Protein AF-A0A4R8GLA8-F1 (afdb_monomer)

Structure (mmCIF, N/CA/C/O backbone):
data_AF-A0A4R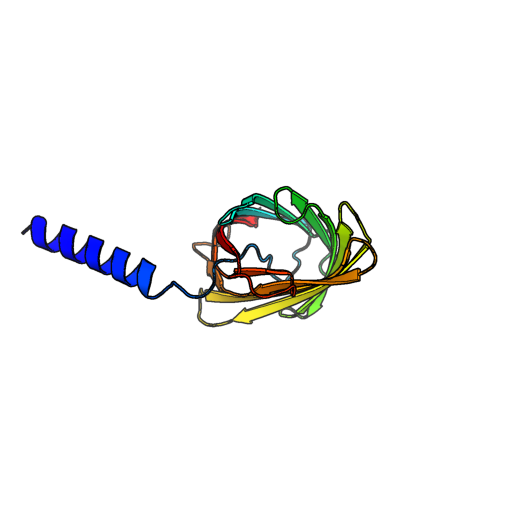8GLA8-F1
#
_entry.id   AF-A0A4R8GLA8-F1
#
loop_
_atom_site.group_PDB
_atom_site.id
_atom_site.type_symbol
_atom_site.label_atom_id
_atom_site.label_alt_id
_atom_site.label_comp_id
_atom_site.label_asym_id
_atom_site.label_entity_id
_atom_site.label_seq_id
_atom_site.pdbx_PDB_ins_code
_atom_site.Cartn_x
_atom_site.Cartn_y
_atom_site.Cartn_z
_atom_site.occupancy
_atom_site.B_iso_or_equiv
_atom_site.auth_seq_id
_atom_site.auth_comp_id
_atom_site.auth_asym_id
_atom_site.auth_atom_id
_atom_site.pdbx_PDB_model_num
ATOM 1 N N . MET A 1 1 ? -26.666 34.570 -14.505 1.00 49.88 1 MET A N 1
ATOM 2 C CA . MET A 1 1 ? -26.043 34.015 -13.275 1.00 49.88 1 MET A CA 1
ATOM 3 C C . MET A 1 1 ? -25.572 32.553 -13.361 1.00 49.88 1 MET A C 1
ATOM 5 O O . MET A 1 1 ? -24.721 32.182 -12.567 1.00 49.88 1 MET A O 1
ATOM 9 N N . ILE A 1 2 ? -26.051 31.717 -14.298 1.00 52.34 2 ILE A N 1
ATOM 10 C CA . ILE A 1 2 ? -25.679 30.281 -14.369 1.00 52.34 2 ILE A CA 1
ATOM 11 C C . ILE A 1 2 ? -24.284 30.041 -14.997 1.00 52.34 2 ILE A C 1
ATOM 13 O O . ILE A 1 2 ? -23.578 29.120 -14.595 1.00 52.34 2 ILE A O 1
ATOM 17 N N . LYS A 1 3 ? -23.842 30.896 -15.936 1.00 54.78 3 LYS A N 1
ATOM 18 C CA . LYS A 1 3 ? -22.533 30.759 -16.612 1.00 54.78 3 LYS A CA 1
ATOM 19 C C . LYS A 1 3 ? -21.332 30.959 -15.678 1.00 54.78 3 LYS A C 1
ATOM 21 O O . LYS A 1 3 ? -20.379 30.197 -15.771 1.00 54.78 3 LYS A O 1
ATOM 26 N N . ILE A 1 4 ? -21.406 31.917 -14.750 1.00 55.78 4 ILE A N 1
ATOM 27 C CA . ILE A 1 4 ? -20.317 32.193 -13.796 1.00 55.78 4 ILE A CA 1
ATOM 28 C C . ILE A 1 4 ? -20.131 31.005 -12.848 1.00 55.78 4 ILE A C 1
ATOM 30 O O . ILE A 1 4 ? -19.010 30.553 -12.684 1.00 55.78 4 ILE A O 1
ATOM 34 N N . LYS A 1 5 ? -21.217 30.404 -12.335 1.00 54.72 5 LYS A N 1
ATOM 35 C CA . LYS A 1 5 ? -21.129 29.205 -11.482 1.00 54.72 5 LYS A CA 1
ATOM 36 C C . LYS A 1 5 ? -20.461 28.021 -12.189 1.00 54.72 5 LYS A C 1
ATOM 38 O O . LYS A 1 5 ? -19.632 27.359 -11.581 1.00 54.72 5 LYS A O 1
ATOM 43 N N . LYS A 1 6 ? -20.772 27.771 -13.468 1.00 57.81 6 LYS A N 1
ATOM 44 C CA . LYS A 1 6 ? -20.125 26.694 -14.243 1.00 57.81 6 LYS A CA 1
ATOM 45 C C . LYS A 1 6 ? -18.636 26.956 -14.478 1.00 57.81 6 LYS A C 1
ATOM 47 O O . LYS A 1 6 ? -17.852 26.028 -14.355 1.00 57.81 6 LYS A O 1
ATOM 52 N N . ILE A 1 7 ? -18.249 28.199 -14.766 1.00 71.56 7 ILE A N 1
ATOM 5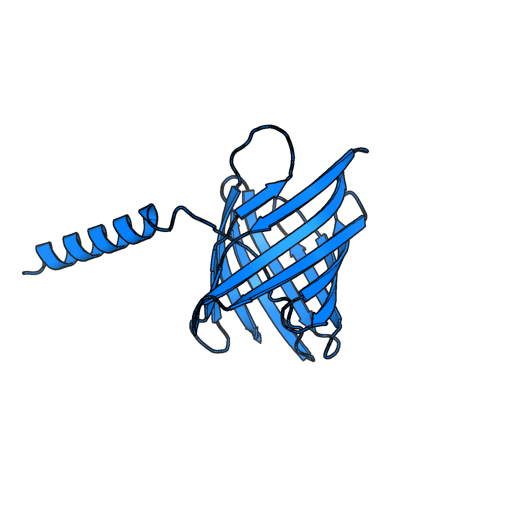3 C CA . ILE A 1 7 ? -16.839 28.576 -14.955 1.00 71.56 7 ILE A CA 1
ATOM 54 C C . ILE A 1 7 ? -16.079 28.524 -13.626 1.00 71.56 7 ILE A C 1
ATOM 56 O O . ILE A 1 7 ? -14.955 28.048 -13.599 1.00 71.56 7 ILE A O 1
ATOM 60 N N . SER A 1 8 ? -16.697 28.934 -12.516 1.00 63.50 8 SER A N 1
ATOM 61 C CA . SER A 1 8 ? -16.106 28.813 -11.182 1.00 63.50 8 SER A CA 1
ATOM 62 C C . SER A 1 8 ? -15.941 27.358 -10.757 1.00 63.50 8 SER A C 1
ATOM 64 O O . SER A 1 8 ? -14.921 27.038 -10.172 1.00 63.50 8 SER A O 1
ATOM 66 N N . ILE A 1 9 ? -16.894 26.476 -11.078 1.00 68.50 9 ILE A N 1
ATOM 67 C CA . ILE A 1 9 ? -16.785 25.034 -10.810 1.00 68.50 9 ILE A CA 1
ATOM 68 C C . ILE A 1 9 ? -15.717 24.399 -11.700 1.00 68.50 9 ILE A C 1
ATOM 70 O O . ILE A 1 9 ? -14.887 23.666 -11.192 1.00 68.50 9 ILE A O 1
ATOM 74 N N . LEU A 1 10 ? -15.687 24.707 -12.998 1.00 67.94 10 LEU A N 1
ATOM 75 C CA . LEU A 1 10 ? -14.642 24.216 -13.903 1.00 67.94 10 LEU A CA 1
ATOM 76 C C . LEU A 1 10 ? -13.261 24.750 -13.517 1.00 67.94 10 LEU A C 1
ATOM 78 O O . LEU A 1 10 ? -12.289 24.016 -13.600 1.00 67.94 10 LEU A O 1
ATOM 82 N N . GLY A 1 11 ? -13.184 25.994 -13.044 1.00 68.94 11 GLY A N 1
ATOM 83 C CA . GLY A 1 11 ? -11.976 26.592 -12.492 1.00 68.94 11 GLY A CA 1
ATOM 84 C C . GLY A 1 11 ? -11.564 25.941 -11.177 1.00 68.94 11 GLY A C 1
ATOM 85 O O . GLY A 1 11 ? -10.395 25.646 -11.010 1.00 68.94 11 GLY A O 1
ATOM 86 N N . LEU A 1 12 ? -12.504 25.639 -10.278 1.00 57.91 12 LEU A N 1
ATOM 87 C CA . LEU A 1 12 ? -12.234 24.898 -9.044 1.00 57.91 12 LEU A CA 1
ATOM 88 C C . LEU A 1 12 ? -11.813 23.462 -9.321 1.00 57.91 12 LEU A C 1
ATOM 90 O O . LEU A 1 12 ? -10.913 23.004 -8.645 1.00 57.91 12 LEU A O 1
ATOM 94 N N . ILE A 1 13 ? -12.415 22.786 -10.304 1.00 59.47 13 ILE A N 1
ATOM 95 C CA . ILE A 1 13 ? -12.036 21.439 -10.745 1.00 59.47 13 ILE A CA 1
ATOM 96 C C . ILE A 1 13 ? -10.656 21.482 -11.392 1.00 59.47 13 ILE A C 1
ATOM 98 O O . ILE A 1 13 ? -9.813 20.676 -11.036 1.00 59.47 13 ILE A O 1
ATOM 102 N N . ALA A 1 14 ? -10.385 22.434 -12.286 1.00 60.25 14 ALA A N 1
ATOM 103 C CA . ALA A 1 14 ? -9.079 22.592 -12.919 1.00 60.25 14 ALA A CA 1
ATOM 104 C C . ALA A 1 14 ? -7.998 22.968 -11.900 1.00 60.25 14 ALA A C 1
ATOM 106 O O . ALA A 1 14 ? -6.921 22.391 -11.933 1.00 60.25 14 ALA A O 1
ATOM 107 N N . ILE A 1 15 ? -8.299 23.856 -10.947 1.00 56.91 15 ILE A N 1
ATOM 108 C CA . ILE A 1 15 ? -7.430 24.139 -9.803 1.00 56.91 15 ILE A CA 1
ATOM 109 C C . ILE A 1 15 ? -7.267 22.861 -8.986 1.00 56.91 15 ILE A C 1
ATOM 111 O O . ILE A 1 15 ? -6.137 22.489 -8.760 1.00 56.91 15 ILE A O 1
ATOM 115 N N . PHE A 1 16 ? -8.324 22.106 -8.671 1.00 48.50 16 PHE A N 1
ATOM 116 C CA . PHE A 1 16 ? -8.213 20.810 -7.989 1.00 48.50 16 PHE A CA 1
ATOM 117 C C . PHE A 1 16 ? -7.312 19.831 -8.750 1.00 48.50 16 PHE A C 1
ATOM 119 O O . PHE A 1 16 ? -6.482 19.179 -8.143 1.00 48.50 16 PHE A O 1
ATOM 126 N N . THR A 1 17 ? -7.428 19.753 -10.075 1.00 46.34 17 THR A N 1
ATOM 127 C CA . THR A 1 17 ? -6.681 18.789 -10.899 1.00 46.34 17 THR A CA 1
ATOM 128 C C . THR A 1 17 ? -5.220 19.222 -11.072 1.00 46.34 17 THR A C 1
ATOM 130 O O . THR A 1 17 ? -4.337 18.379 -11.153 1.00 46.34 17 THR A O 1
ATOM 133 N N . VAL A 1 18 ? -4.950 20.534 -11.083 1.00 46.41 18 VAL A N 1
ATOM 134 C CA . VAL A 1 18 ? -3.607 21.119 -11.251 1.00 46.41 18 VAL A CA 1
ATOM 135 C C . VAL A 1 18 ? -2.897 21.349 -9.907 1.00 46.41 18 VAL A C 1
ATOM 137 O O . VAL A 1 18 ? -1.675 21.325 -9.861 1.00 46.41 18 VAL A O 1
ATOM 140 N N . THR A 1 19 ? -3.617 21.529 -8.795 1.00 39.00 19 THR A N 1
ATOM 141 C CA . THR A 1 19 ? -3.037 21.652 -7.443 1.00 39.00 19 THR A CA 1
ATOM 142 C C . THR A 1 19 ? -2.944 20.318 -6.703 1.00 39.00 19 THR A C 1
ATOM 144 O O . THR A 1 19 ? -2.231 20.253 -5.708 1.00 39.00 19 THR A O 1
ATOM 147 N N . PHE A 1 20 ? -3.611 19.258 -7.182 1.00 40.81 20 PHE A N 1
ATOM 148 C CA . PHE A 1 20 ? -3.409 17.871 -6.729 1.00 40.81 20 PHE A CA 1
ATOM 149 C C . PHE A 1 20 ? -2.618 17.014 -7.735 1.00 40.81 20 PHE A C 1
ATOM 151 O O . PHE A 1 20 ? -2.673 15.787 -7.686 1.00 40.81 20 PHE A O 1
ATOM 158 N N . SER A 1 21 ? -1.808 17.628 -8.606 1.00 33.06 21 SER A N 1
ATOM 159 C CA . SER A 1 21 ? -0.715 16.930 -9.300 1.00 33.06 21 SER A CA 1
ATOM 160 C C . SER A 1 21 ? 0.427 16.660 -8.314 1.00 33.06 21 SER A C 1
ATOM 162 O O . SER A 1 21 ? 1.492 17.276 -8.342 1.00 33.06 21 SER A O 1
ATOM 164 N N . GLY A 1 22 ? 0.146 15.797 -7.356 1.00 32.44 22 GLY A N 1
ATOM 165 C CA . GLY A 1 22 ? 1.007 15.503 -6.238 1.00 32.44 22 GLY A CA 1
ATOM 166 C C . GLY A 1 22 ? 0.342 14.379 -5.496 1.00 32.44 22 GLY A C 1
ATOM 167 O O . GLY A 1 22 ? -0.462 14.628 -4.607 1.00 32.44 22 GLY A O 1
ATOM 168 N N . VAL A 1 23 ? 0.702 13.174 -5.919 1.00 29.89 23 VAL A N 1
ATOM 169 C CA . VAL A 1 23 ? 0.499 11.910 -5.238 1.00 29.89 23 VAL A CA 1
ATOM 170 C C . VAL A 1 23 ? -0.995 11.340 -5.281 1.00 29.89 23 VAL A C 1
ATOM 172 O O . VAL A 1 23 ? -1.790 11.763 -4.469 1.00 29.89 23 VAL A O 1
ATOM 175 N N . SER A 1 24 ? -1.342 10.416 -6.246 1.00 25.88 24 SER A N 1
ATOM 176 C CA . SER A 1 24 ? -2.196 9.147 -6.595 1.00 25.88 24 SER A CA 1
ATOM 177 C C . SER A 1 24 ? -1.843 7.527 -6.238 1.00 25.88 24 SER A C 1
ATOM 179 O O . SER A 1 24 ? -0.850 7.017 -6.716 1.00 25.88 24 SER A O 1
ATOM 181 N N . PHE A 1 25 ? -2.545 6.686 -5.370 1.00 35.78 25 PHE A N 1
ATOM 182 C CA . PHE A 1 25 ? -2.050 5.612 -4.381 1.00 35.78 25 PHE A CA 1
ATOM 183 C C . PHE A 1 25 ? -3.051 4.452 -4.276 1.00 35.78 25 PHE A C 1
ATOM 185 O O . PHE A 1 25 ? -4.213 4.747 -4.003 1.00 35.78 25 PHE A O 1
ATOM 192 N N . ALA A 1 26 ? -2.644 3.190 -4.211 1.00 37.81 26 ALA A N 1
ATOM 193 C CA . ALA A 1 26 ? -3.484 2.063 -3.798 1.00 37.81 26 ALA A CA 1
ATOM 194 C C . ALA A 1 26 ? -3.593 1.842 -2.290 1.00 37.81 26 ALA A C 1
ATOM 196 O O . ALA A 1 26 ? -4.466 1.095 -1.841 1.00 37.81 26 ALA A O 1
ATOM 197 N N . LEU A 1 27 ?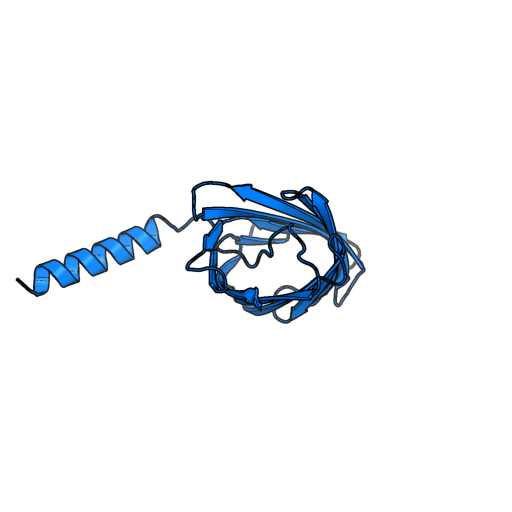 -2.739 2.470 -1.496 1.00 59.62 27 LEU A N 1
ATOM 198 C CA . LEU A 1 27 ? -2.378 1.925 -0.198 1.00 59.62 27 LEU A CA 1
ATOM 199 C C . LEU A 1 27 ? -3.496 1.597 0.781 1.00 59.62 27 LEU A C 1
ATOM 201 O O . LEU A 1 27 ? -4.307 2.428 1.190 1.00 59.62 27 LEU A O 1
ATOM 205 N N . ASN A 1 28 ? -3.459 0.349 1.232 1.00 71.00 28 ASN A N 1
ATOM 206 C CA . ASN A 1 28 ? -4.159 -0.063 2.429 1.00 71.00 28 ASN A CA 1
ATOM 207 C C . ASN A 1 28 ? -3.531 0.608 3.655 1.00 71.00 28 ASN A C 1
ATOM 209 O O . ASN A 1 28 ? -2.335 0.902 3.694 1.00 71.00 28 ASN A O 1
ATOM 213 N N . SER A 1 29 ? -4.361 0.839 4.671 1.00 77.12 29 SER A N 1
ATOM 214 C CA . SER A 1 29 ? -3.893 1.299 5.980 1.00 77.12 29 SER A CA 1
ATOM 215 C C . SER A 1 29 ? -2.973 0.244 6.616 1.00 77.12 29 SER A C 1
ATOM 217 O O . SER A 1 29 ? -3.164 -0.942 6.348 1.00 77.12 29 SER A O 1
ATOM 219 N N . PRO A 1 30 ? -2.036 0.634 7.497 1.00 77.94 30 PRO A N 1
ATOM 220 C CA . PRO A 1 30 ? -1.277 -0.333 8.296 1.00 77.94 30 PRO A CA 1
ATOM 221 C C . PRO A 1 30 ? -2.145 -1.016 9.356 1.00 77.94 30 PRO A C 1
ATOM 223 O O . PRO A 1 30 ? -1.855 -2.142 9.740 1.00 77.94 30 PRO A O 1
ATOM 226 N N . VAL A 1 31 ? -3.218 -0.343 9.786 1.00 84.44 31 VAL A N 1
ATOM 227 C CA . VAL A 1 31 ? -4.178 -0.860 10.766 1.00 84.44 31 VAL A CA 1
ATOM 228 C C . VAL A 1 31 ? -4.901 -2.085 10.221 1.00 84.44 31 VAL A C 1
ATOM 230 O O . VAL A 1 31 ? -5.584 -1.989 9.199 1.00 84.44 31 VAL A O 1
ATOM 233 N N . VAL A 1 32 ? -4.817 -3.182 10.963 1.00 82.25 32 VAL A N 1
ATOM 234 C CA . VAL A 1 32 ? -5.549 -4.421 10.747 1.00 82.25 32 VAL A CA 1
ATOM 235 C C . VAL A 1 32 ? -6.729 -4.468 11.710 1.00 82.25 32 VAL A C 1
ATOM 237 O O . VAL A 1 32 ? -6.598 -4.304 12.921 1.00 82.25 32 VAL A O 1
ATOM 240 N N . VAL A 1 33 ? -7.914 -4.729 11.170 1.00 80.62 33 VAL A N 1
ATOM 241 C CA . VAL A 1 33 ? -9.119 -4.944 11.971 1.00 80.62 33 VAL A CA 1
ATOM 242 C C . VAL A 1 33 ? -9.542 -6.393 11.798 1.00 80.62 33 VAL A C 1
ATOM 244 O O . VAL A 1 33 ? -9.715 -6.860 10.675 1.00 80.62 33 VAL A O 1
ATOM 247 N N . GLN A 1 34 ? -9.681 -7.109 12.911 1.00 79.69 34 GLN A N 1
ATOM 248 C CA . GLN A 1 34 ? -10.109 -8.503 12.894 1.00 79.69 34 GLN A CA 1
ATOM 249 C C . GLN A 1 34 ? -11.509 -8.635 12.278 1.00 79.69 34 GLN A C 1
ATOM 251 O O . GLN A 1 34 ? -12.389 -7.832 12.588 1.00 79.69 34 GLN A O 1
ATOM 256 N N . ASP A 1 35 ? -11.705 -9.671 11.456 1.00 81.00 35 ASP A N 1
ATOM 257 C CA . ASP A 1 35 ? -12.985 -10.006 10.818 1.00 81.00 35 ASP A CA 1
ATOM 258 C C . ASP A 1 35 ? -13.540 -8.869 9.944 1.00 81.00 35 ASP A C 1
ATOM 260 O O . ASP A 1 35 ? -14.748 -8.734 9.754 1.00 81.00 35 ASP A O 1
ATOM 264 N N . HIS A 1 36 ? -12.635 -8.049 9.410 1.00 82.56 36 HIS A N 1
ATOM 265 C CA . HIS A 1 36 ? -12.941 -6.906 8.568 1.00 82.56 36 HIS A CA 1
ATOM 266 C C . HIS A 1 36 ? -12.131 -6.972 7.278 1.00 82.56 36 HIS A C 1
ATOM 268 O O . HIS A 1 36 ? -10.954 -7.354 7.276 1.00 82.56 36 HIS A O 1
ATOM 274 N N . GLY A 1 37 ? -12.770 -6.591 6.177 1.00 79.81 37 GLY A N 1
ATOM 275 C CA . GLY A 1 37 ? -12.175 -6.575 4.856 1.00 79.81 37 GLY A CA 1
ATOM 276 C C . GLY A 1 37 ? -12.121 -5.181 4.256 1.00 79.81 37 GLY A C 1
ATOM 277 O O . GLY A 1 37 ? -12.987 -4.338 4.488 1.00 79.81 37 GLY A O 1
ATOM 278 N N . VAL A 1 38 ? -11.107 -4.948 3.429 1.00 87.56 38 VAL A N 1
ATOM 279 C CA . VAL A 1 38 ? -11.008 -3.752 2.594 1.00 87.56 38 VAL A CA 1
ATOM 280 C C . VAL A 1 38 ? -10.723 -4.176 1.165 1.00 87.56 38 VAL A C 1
ATOM 282 O O . VAL A 1 38 ? -9.742 -4.865 0.899 1.00 87.56 38 VAL A O 1
ATOM 285 N N . ILE A 1 39 ? -11.566 -3.745 0.232 1.00 87.38 39 ILE A N 1
ATOM 286 C CA . ILE A 1 39 ? -11.316 -3.867 -1.204 1.00 87.38 39 ILE A CA 1
ATOM 287 C C . ILE A 1 39 ? -11.050 -2.478 -1.759 1.00 87.38 39 ILE A C 1
ATOM 289 O O . ILE A 1 39 ? -11.773 -1.528 -1.473 1.00 87.38 39 ILE A O 1
ATOM 293 N N . THR A 1 40 ? -10.018 -2.368 -2.579 1.00 91.31 40 THR A N 1
ATOM 294 C CA . THR A 1 40 ? -9.591 -1.126 -3.207 1.00 91.31 40 THR A CA 1
ATOM 295 C C . THR A 1 40 ? -9.523 -1.326 -4.708 1.00 91.31 40 THR A C 1
ATOM 297 O O . THR A 1 40 ? -8.922 -2.291 -5.172 1.00 91.31 40 THR A O 1
ATOM 300 N N . GLY A 1 41 ? -10.137 -0.420 -5.464 1.00 92.44 41 GLY A N 1
ATOM 301 C CA . GLY A 1 41 ? -10.041 -0.381 -6.920 1.00 92.44 41 GLY A CA 1
ATOM 302 C C . GLY A 1 41 ? -9.371 0.905 -7.375 1.00 92.44 41 GLY A C 1
ATOM 303 O O . GLY A 1 41 ? -9.857 1.988 -7.052 1.00 92.44 41 GLY A O 1
ATOM 304 N N . MET A 1 42 ? -8.280 0.772 -8.124 1.00 91.06 42 MET A N 1
ATOM 305 C CA . MET A 1 42 ? -7.396 1.853 -8.554 1.00 91.06 42 MET A CA 1
ATOM 306 C C . MET A 1 42 ? -7.250 1.862 -10.071 1.00 91.06 42 MET A C 1
ATOM 308 O O . MET A 1 42 ? -7.052 0.817 -10.679 1.00 91.06 42 MET A O 1
ATOM 312 N N . ILE A 1 43 ? -7.311 3.038 -10.687 1.00 92.12 43 ILE A N 1
ATOM 313 C CA . ILE A 1 43 ? -6.924 3.250 -12.083 1.00 92.12 43 ILE A CA 1
ATOM 314 C C . ILE A 1 43 ? -5.533 3.858 -12.075 1.00 92.12 43 ILE A C 1
ATOM 316 O O . ILE A 1 43 ? -5.377 4.957 -11.555 1.00 92.12 43 ILE A O 1
ATOM 320 N N . ILE A 1 44 ? -4.571 3.170 -12.673 1.00 90.00 44 ILE A N 1
ATOM 321 C CA . ILE A 1 44 ? -3.167 3.547 -12.771 1.00 90.00 44 ILE A CA 1
ATOM 322 C C . ILE A 1 44 ? -2.869 4.022 -14.196 1.00 90.00 44 ILE A C 1
ATOM 324 O O . ILE A 1 44 ? -3.225 3.360 -15.173 1.00 90.00 44 ILE A O 1
ATOM 328 N N . SER A 1 45 ? -2.202 5.166 -14.316 1.00 85.50 45 SER A N 1
ATOM 329 C CA . SER A 1 45 ? -1.642 5.685 -15.559 1.00 85.50 45 SER A CA 1
ATOM 330 C C . SER A 1 45 ? -0.790 4.599 -16.186 1.00 85.50 45 SER A C 1
ATOM 332 O O . SER A 1 45 ? 0.009 3.969 -15.500 1.00 85.50 45 SER A O 1
ATOM 334 N N . ASP A 1 46 ? -1.015 4.353 -17.472 1.00 83.38 46 ASP A N 1
ATOM 335 C CA . ASP A 1 46 ? -0.255 3.408 -18.297 1.00 83.38 46 ASP A CA 1
ATOM 336 C C . ASP A 1 46 ? -0.437 1.912 -17.955 1.00 83.38 46 ASP A C 1
ATOM 338 O O . ASP A 1 46 ? -0.196 1.075 -18.821 1.00 83.38 46 ASP A O 1
ATOM 342 N N . ASN A 1 47 ? -0.970 1.574 -16.773 1.00 82.62 47 ASN A N 1
ATOM 343 C CA . ASN A 1 47 ? -1.144 0.195 -16.284 1.00 82.62 47 ASN A CA 1
ATOM 344 C C . ASN A 1 47 ? -2.621 -0.241 -16.138 1.00 82.62 47 ASN A C 1
ATOM 346 O O . ASN A 1 47 ? -2.925 -1.421 -15.990 1.00 82.62 47 ASN A O 1
ATOM 350 N N . GLY A 1 48 ? -3.584 0.683 -16.211 1.00 89.44 48 GLY A N 1
ATOM 351 C CA . GLY A 1 48 ? -5.010 0.339 -16.206 1.00 89.44 48 GLY A CA 1
ATOM 352 C C . GLY A 1 48 ? -5.575 0.056 -14.810 1.00 89.44 48 GLY A C 1
ATOM 353 O O . GLY A 1 48 ? -5.324 0.808 -13.876 1.00 89.44 48 GLY A O 1
ATOM 354 N N . LEU A 1 49 ? -6.438 -0.957 -14.672 1.00 90.75 49 LEU A N 1
ATOM 355 C CA . LEU A 1 49 ? -7.156 -1.236 -13.421 1.00 90.75 49 LEU A CA 1
ATOM 356 C C . LEU A 1 49 ? -6.352 -2.175 -12.510 1.00 90.75 49 LEU A C 1
ATOM 358 O O . LEU A 1 49 ? -5.995 -3.276 -12.921 1.00 90.75 49 LEU A O 1
ATOM 362 N N . ARG A 1 50 ? -6.198 -1.783 -11.244 1.00 91.06 50 ARG A N 1
ATOM 363 C CA . ARG A 1 50 ? -5.641 -2.594 -10.159 1.00 91.06 50 ARG A CA 1
ATOM 364 C C . ARG A 1 50 ? -6.663 -2.779 -9.044 1.00 91.06 50 ARG A C 1
ATOM 366 O O . ARG A 1 50 ? -7.270 -1.818 -8.572 1.00 91.06 50 ARG A O 1
ATOM 373 N N . LEU A 1 51 ? -6.851 -4.021 -8.619 1.00 92.00 51 LEU A N 1
ATOM 374 C CA . LEU A 1 51 ? -7.721 -4.419 -7.520 1.00 92.00 51 LEU A CA 1
ATOM 375 C C . LEU A 1 51 ? -6.873 -4.969 -6.380 1.00 92.00 51 LEU A C 1
ATOM 377 O O . LEU A 1 51 ? -6.091 -5.892 -6.575 1.00 92.00 51 LEU A O 1
ATOM 381 N N . THR A 1 52 ? -7.069 -4.444 -5.180 1.00 90.94 52 THR A N 1
ATOM 382 C CA . THR A 1 52 ? -6.392 -4.915 -3.970 1.00 90.94 52 THR A CA 1
ATOM 383 C C . THR A 1 52 ? -7.428 -5.305 -2.930 1.00 90.94 52 THR A C 1
ATOM 385 O O . THR A 1 52 ? -8.378 -4.567 -2.695 1.00 90.94 52 THR A O 1
ATOM 388 N N . GLY A 1 53 ? -7.243 -6.454 -2.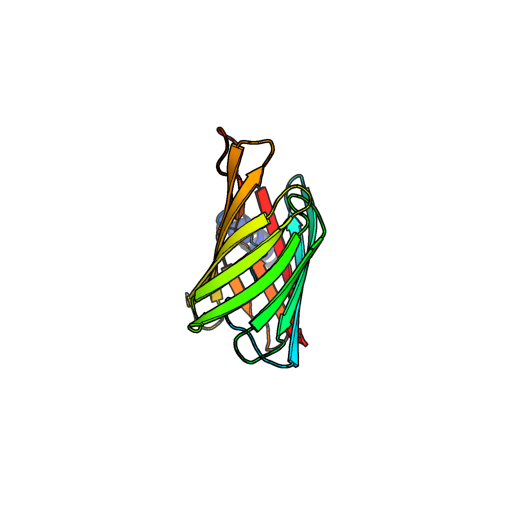294 1.00 87.69 53 GLY A N 1
ATOM 389 C CA . GLY A 1 53 ? -8.039 -6.929 -1.174 1.00 87.69 53 GLY A CA 1
ATOM 390 C C . GLY A 1 53 ? -7.175 -7.124 0.065 1.00 87.69 53 GLY A C 1
ATOM 391 O O . GLY A 1 53 ? -6.022 -7.544 -0.025 1.00 87.69 53 GLY A O 1
ATOM 392 N N . GLU A 1 54 ? -7.751 -6.836 1.221 1.00 90.94 54 GLU A N 1
ATOM 393 C CA . GLU A 1 54 ? -7.193 -7.132 2.532 1.00 90.94 54 GLU A CA 1
ATOM 394 C C . GLU A 1 54 ? -8.279 -7.712 3.431 1.00 90.94 54 GLU A C 1
ATOM 396 O O . GLU A 1 54 ? -9.421 -7.260 3.372 1.00 90.94 54 GLU A O 1
ATOM 401 N N . TYR A 1 55 ? -7.933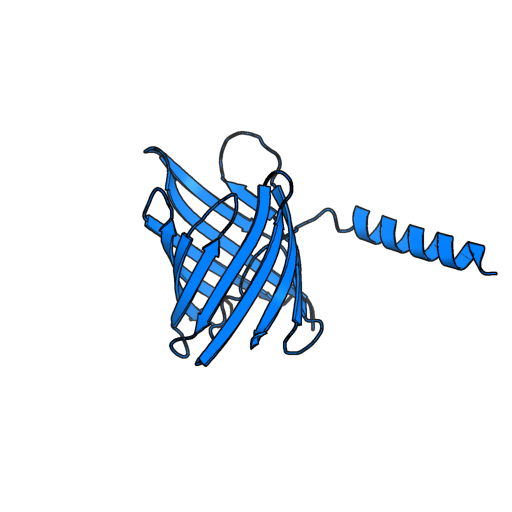 -8.706 4.246 1.00 84.62 55 TYR A N 1
ATOM 402 C CA . TYR A 1 55 ? -8.847 -9.291 5.224 1.00 84.62 55 TYR A CA 1
ATOM 403 C C . TYR A 1 55 ? -8.120 -9.617 6.528 1.00 84.62 55 TYR A C 1
ATOM 405 O O . TYR A 1 55 ? -7.161 -10.395 6.527 1.00 84.62 55 TYR A O 1
ATOM 413 N N . GLY A 1 56 ? -8.574 -9.034 7.638 1.00 88.44 56 GLY A N 1
ATOM 414 C CA . GLY A 1 56 ? -7.991 -9.244 8.960 1.00 88.44 56 GLY A CA 1
ATOM 415 C C . GLY A 1 56 ? -8.359 -10.603 9.547 1.00 88.44 56 GLY A C 1
ATOM 416 O O . GLY A 1 56 ? -9.514 -10.863 9.872 1.00 88.44 56 GLY A O 1
ATOM 417 N N . LEU A 1 57 ? -7.356 -11.463 9.722 1.00 80.06 57 LEU A N 1
ATOM 418 C CA . LEU A 1 57 ? -7.491 -12.760 10.389 1.00 80.06 57 LEU A CA 1
ATOM 419 C C . LEU A 1 57 ? -7.455 -12.624 11.914 1.00 80.06 57 LEU A C 1
ATOM 421 O O . LEU A 1 57 ? -8.098 -13.388 12.628 1.00 80.06 57 LEU A O 1
ATOM 425 N N . THR A 1 58 ? -6.667 -11.676 12.419 1.00 88.69 58 THR A N 1
ATOM 426 C CA . THR A 1 58 ? -6.558 -11.341 13.845 1.00 88.69 58 THR A CA 1
ATOM 427 C C . THR A 1 58 ? -6.528 -9.823 14.008 1.00 88.69 58 THR A C 1
ATOM 429 O O . THR A 1 58 ? -6.600 -9.090 13.026 1.00 88.69 58 THR A O 1
ATOM 432 N N . SER A 1 59 ? -6.371 -9.324 15.236 1.00 87.12 59 SER A N 1
ATOM 433 C CA . SER A 1 59 ? -6.177 -7.890 15.494 1.00 87.12 59 SER A CA 1
ATOM 434 C C . SER A 1 59 ? -4.836 -7.332 14.997 1.00 87.12 59 SER A C 1
ATOM 436 O O . SER A 1 59 ? -4.573 -6.156 15.200 1.00 87.12 59 SER A O 1
ATOM 438 N N . GLN A 1 60 ? -3.951 -8.172 14.451 1.00 90.69 60 GLN A N 1
ATOM 439 C CA . GLN A 1 60 ? -2.617 -7.773 13.987 1.00 90.69 60 GLN A CA 1
ATOM 440 C C . GLN A 1 60 ? -2.229 -8.415 12.655 1.00 90.69 60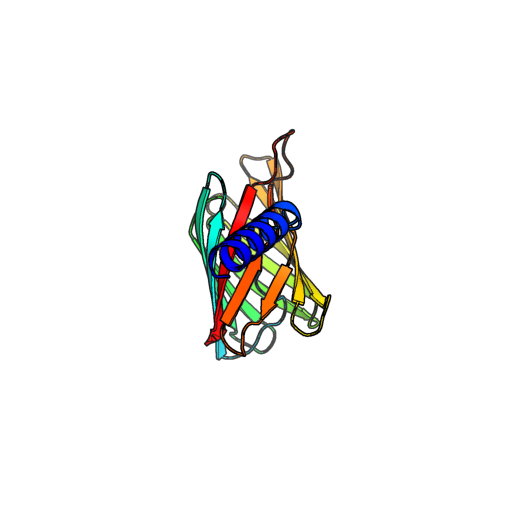 GLN A C 1
ATOM 442 O O . GLN A 1 60 ? -1.312 -7.934 12.007 1.00 90.69 60 GLN A O 1
ATOM 447 N N . LEU A 1 61 ? -2.880 -9.501 12.234 1.00 89.62 61 LEU A N 1
ATOM 448 C CA . LEU A 1 61 ? -2.526 -10.244 11.028 1.00 89.62 61 LEU A CA 1
ATOM 449 C C . LEU A 1 61 ? -3.649 -10.156 9.997 1.00 89.62 61 LEU A C 1
ATOM 451 O O . LEU A 1 61 ? -4.787 -10.514 10.298 1.00 89.62 61 LEU A O 1
ATOM 455 N N . ALA A 1 62 ? -3.316 -9.763 8.772 1.00 90.75 62 ALA A N 1
ATOM 456 C CA . ALA A 1 62 ? -4.227 -9.758 7.634 1.00 90.75 62 ALA A CA 1
ATOM 457 C C . ALA A 1 62 ? -3.652 -10.523 6.439 1.00 90.75 62 ALA A C 1
ATOM 459 O O . ALA A 1 62 ? -2.437 -10.571 6.243 1.00 90.75 62 ALA A O 1
ATOM 460 N N . LEU A 1 63 ? -4.535 -11.092 5.621 1.00 88.19 63 LEU A N 1
ATOM 461 C CA . LEU A 1 63 ? -4.206 -11.533 4.268 1.00 88.19 63 LEU A CA 1
ATOM 462 C C . LEU A 1 63 ? -4.307 -10.345 3.323 1.00 88.19 63 LEU A C 1
ATOM 464 O O . LEU A 1 63 ? -5.242 -9.555 3.438 1.00 88.19 63 LEU A O 1
ATOM 468 N N . ILE A 1 64 ? -3.384 -10.256 2.372 1.00 92.81 64 ILE A N 1
ATOM 469 C CA . ILE A 1 64 ? -3.403 -9.247 1.314 1.00 92.81 64 ILE A CA 1
ATOM 470 C C . ILE A 1 64 ? -3.304 -9.914 -0.053 1.00 92.81 64 ILE A C 1
ATOM 472 O O . ILE A 1 64 ? -2.613 -10.920 -0.224 1.00 92.81 64 ILE A O 1
ATOM 476 N N . GLY A 1 65 ? -3.984 -9.337 -1.036 1.00 91.06 65 GLY A N 1
ATOM 477 C CA . GLY A 1 65 ? -3.902 -9.757 -2.426 1.00 91.06 65 GLY A CA 1
ATOM 478 C C . GLY A 1 65 ? -4.070 -8.571 -3.360 1.00 91.06 65 GLY A C 1
ATOM 479 O O . GLY A 1 65 ? -4.915 -7.715 -3.122 1.00 91.06 65 GLY A O 1
ATOM 480 N N . THR A 1 66 ? -3.286 -8.527 -4.428 1.00 91.69 66 THR A N 1
ATOM 481 C CA . THR A 1 66 ? -3.381 -7.516 -5.482 1.00 91.69 66 THR A CA 1
ATOM 482 C C . THR A 1 66 ? -3.426 -8.211 -6.834 1.00 91.69 66 THR A C 1
ATOM 484 O O . THR A 1 66 ? -2.646 -9.131 -7.082 1.00 91.69 66 THR A O 1
ATOM 487 N N . ALA A 1 67 ? -4.346 -7.762 -7.683 1.00 90.88 67 ALA A N 1
ATOM 488 C CA . ALA A 1 67 ? -4.525 -8.202 -9.054 1.00 90.88 67 ALA A CA 1
ATOM 489 C C . ALA A 1 67 ? -4.576 -6.988 -10.002 1.00 90.88 67 ALA A C 1
ATOM 491 O O . ALA A 1 67 ? -5.346 -6.057 -9.769 1.00 90.88 67 ALA A O 1
ATOM 492 N N . GLY A 1 68 ? -3.800 -7.013 -11.079 1.00 87.38 68 GLY A N 1
ATOM 493 C CA . GLY A 1 68 ? -3.621 -5.936 -12.049 1.00 87.38 68 GLY A CA 1
ATOM 494 C C . GLY A 1 68 ? -2.182 -5.417 -12.091 1.00 87.38 68 GLY A C 1
ATOM 495 O O . GLY A 1 68 ? -1.402 -5.597 -11.155 1.00 87.38 68 GLY A O 1
ATOM 496 N N . ASP A 1 69 ? -1.841 -4.745 -13.185 1.00 83.88 69 ASP A N 1
ATOM 497 C CA . ASP A 1 69 ? -0.529 -4.126 -13.360 1.00 83.88 69 ASP A CA 1
ATOM 498 C C . ASP A 1 69 ? -0.332 -2.974 -12.347 1.00 83.88 69 ASP A C 1
ATOM 500 O O . ASP A 1 69 ? -1.308 -2.353 -11.914 1.00 83.88 69 ASP A O 1
ATOM 504 N N . PRO A 1 70 ? 0.908 -2.665 -11.927 1.00 78.50 70 PRO A N 1
ATOM 505 C CA . PRO A 1 70 ? 2.164 -3.255 -12.393 1.00 78.50 70 PRO 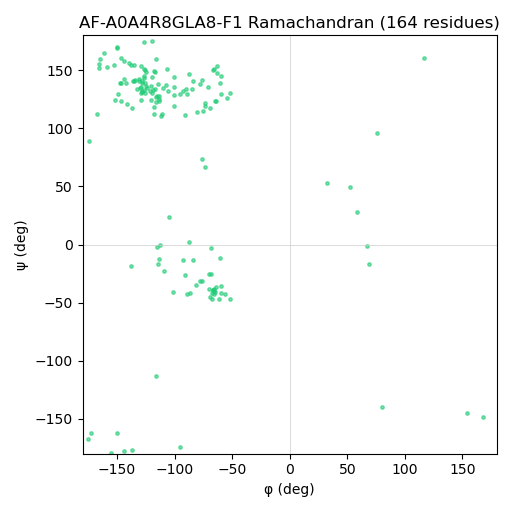A CA 1
ATOM 506 C C . PRO A 1 70 ? 2.589 -4.526 -11.636 1.00 78.50 70 PRO A C 1
ATOM 508 O O . PRO A 1 70 ? 3.683 -5.031 -11.886 1.00 78.50 70 PRO A O 1
ATOM 511 N N . ILE A 1 71 ? 1.792 -5.016 -10.675 1.00 83.75 71 ILE A N 1
ATOM 512 C CA . ILE A 1 71 ? 2.186 -6.149 -9.830 1.00 83.75 71 ILE A CA 1
ATOM 513 C C . ILE A 1 71 ? 0.992 -6.967 -9.329 1.00 83.75 71 ILE A C 1
ATOM 515 O O . ILE A 1 71 ? 0.116 -6.467 -8.621 1.00 83.75 71 ILE A O 1
ATOM 519 N N . ASN A 1 72 ? 1.029 -8.270 -9.607 1.00 89.44 72 ASN A N 1
ATOM 520 C CA . ASN A 1 72 ? 0.180 -9.252 -8.943 1.00 89.44 72 ASN A CA 1
ATOM 521 C C . ASN A 1 72 ? 0.923 -9.829 -7.736 1.00 89.44 72 ASN A C 1
ATOM 523 O O . ASN A 1 72 ? 2.089 -10.221 -7.836 1.00 89.44 72 ASN A O 1
ATOM 527 N N . ARG A 1 73 ? 0.257 -9.881 -6.581 1.00 90.44 73 ARG A N 1
ATOM 528 C CA . ARG A 1 73 ? 0.857 -10.416 -5.352 1.00 90.44 73 ARG A CA 1
ATOM 529 C C . ARG A 1 73 ? -0.175 -10.992 -4.402 1.00 90.44 73 ARG A C 1
ATOM 531 O O . ARG A 1 73 ? -1.325 -10.561 -4.372 1.00 90.44 73 ARG A O 1
ATOM 538 N N . ILE A 1 74 ? 0.275 -11.928 -3.578 1.00 91.44 74 ILE A N 1
ATOM 539 C CA . ILE A 1 74 ? -0.457 -12.452 -2.429 1.00 91.44 74 ILE A CA 1
ATOM 540 C C . ILE A 1 74 ? 0.488 -12.525 -1.235 1.00 91.44 74 ILE A C 1
ATOM 542 O O . ILE A 1 74 ? 1.665 -12.859 -1.372 1.00 91.44 74 ILE A O 1
ATOM 546 N N . GLY A 1 75 ? -0.011 -12.207 -0.050 1.00 91.75 75 GLY A N 1
ATOM 547 C CA . GLY A 1 75 ? 0.832 -12.185 1.129 1.00 91.75 75 GLY A CA 1
ATOM 548 C C . GLY A 1 75 ? 0.073 -11.972 2.417 1.00 91.75 75 GLY A C 1
ATOM 549 O O . GLY A 1 75 ? -1.146 -12.137 2.504 1.00 91.75 75 GLY A O 1
ATOM 550 N N . VAL A 1 76 ? 0.840 -11.586 3.423 1.00 90.31 76 VAL A N 1
ATOM 551 C CA . VAL A 1 76 ? 0.366 -11.251 4.753 1.00 90.31 76 VAL A CA 1
ATOM 552 C C . VAL A 1 76 ? 0.847 -9.863 5.143 1.00 90.31 76 VAL A C 1
ATOM 554 O O . VAL A 1 76 ? 1.920 -9.411 4.738 1.00 90.31 76 VAL A O 1
ATOM 557 N N . LYS A 1 77 ? 0.044 -9.203 5.967 1.00 93.44 77 LYS A N 1
ATOM 558 C CA . LYS A 1 77 ? 0.380 -7.958 6.645 1.00 93.44 77 LYS A CA 1
ATOM 559 C C . LYS A 1 77 ? 0.334 -8.195 8.144 1.00 93.44 77 LYS A C 1
ATOM 561 O O . LYS A 1 77 ? -0.633 -8.768 8.641 1.00 93.44 77 LYS A O 1
ATOM 566 N N . TYR A 1 78 ? 1.364 -7.742 8.843 1.00 90.44 78 TYR A N 1
ATOM 567 C CA . TYR A 1 78 ? 1.450 -7.770 10.293 1.00 90.44 78 TYR A CA 1
ATOM 568 C C . TYR A 1 78 ? 1.551 -6.344 10.844 1.00 90.44 78 TYR A C 1
ATOM 570 O O . TYR A 1 78 ? 2.555 -5.664 10.622 1.00 90.44 78 TYR A O 1
ATOM 578 N N . GLU A 1 79 ? 0.519 -5.891 11.553 1.00 92.44 79 GLU A N 1
ATOM 579 C CA . GLU A 1 79 ? 0.501 -4.608 12.254 1.00 92.44 79 GLU A CA 1
ATOM 580 C C . GLU A 1 79 ? 1.460 -4.653 13.448 1.00 92.44 79 GLU A C 1
ATOM 582 O O . GLU A 1 79 ? 1.284 -5.430 14.390 1.00 92.44 79 GLU A O 1
ATOM 587 N N . VAL A 1 80 ? 2.477 -3.794 13.408 1.00 91.44 80 VAL A N 1
ATOM 588 C CA . VAL A 1 80 ? 3.408 -3.591 14.524 1.00 91.44 80 VAL A CA 1
ATOM 589 C C . VAL A 1 80 ? 2.871 -2.493 15.439 1.00 91.44 80 VAL A C 1
ATOM 591 O O . VAL A 1 80 ? 2.898 -2.636 16.662 1.00 91.44 80 VAL A O 1
ATOM 594 N N . ASP A 1 81 ? 2.362 -1.415 14.842 1.00 92.06 81 ASP A N 1
ATOM 595 C CA . ASP A 1 81 ? 1.634 -0.346 15.512 1.00 92.06 81 ASP A CA 1
ATOM 596 C C . ASP A 1 81 ? 0.597 0.294 14.560 1.00 92.06 81 ASP A C 1
ATOM 598 O O . ASP A 1 81 ? 0.657 0.074 13.347 1.00 92.06 81 ASP A O 1
ATOM 602 N N . PRO A 1 82 ? -0.328 1.139 15.058 1.00 87.00 82 PRO A N 1
ATOM 603 C CA . PRO A 1 82 ? -1.404 1.696 14.232 1.00 87.00 82 PRO A CA 1
ATOM 604 C C . PRO A 1 82 ? -0.958 2.549 13.034 1.00 87.00 82 PRO A C 1
ATOM 606 O O . PRO A 1 82 ? -1.780 2.926 12.200 1.00 87.00 82 PRO A O 1
ATOM 609 N N . ASN A 1 83 ? 0.321 2.914 12.950 1.00 91.06 83 ASN A N 1
ATOM 610 C CA . ASN A 1 83 ? 0.902 3.688 11.861 1.00 91.06 83 ASN A CA 1
ATOM 611 C C . ASN A 1 83 ? 1.950 2.904 11.062 1.00 91.06 83 ASN A C 1
ATOM 613 O O . ASN A 1 83 ? 2.469 3.459 10.090 1.00 91.06 83 ASN A O 1
ATOM 617 N N . PHE A 1 84 ? 2.257 1.660 11.437 1.00 90.94 84 PHE A N 1
ATOM 618 C CA . PHE A 1 84 ? 3.331 0.877 10.843 1.00 90.94 84 PHE A CA 1
ATOM 619 C C . PHE A 1 84 ? 3.041 -0.630 10.861 1.00 90.94 84 PHE A C 1
ATOM 621 O O . PHE A 1 84 ? 2.752 -1.237 11.893 1.00 90.94 84 PHE A O 1
ATOM 628 N N . ALA A 1 85 ? 3.190 -1.255 9.701 1.00 92.12 85 ALA A N 1
ATOM 629 C CA . ALA A 1 85 ? 3.029 -2.681 9.494 1.00 92.12 85 ALA A CA 1
ATOM 630 C C . ALA A 1 85 ? 4.163 -3.231 8.624 1.00 92.12 85 ALA A C 1
ATOM 632 O O . ALA A 1 85 ? 4.752 -2.527 7.802 1.00 92.12 85 ALA A O 1
ATOM 633 N N . ILE A 1 86 ? 4.443 -4.517 8.790 1.00 90.94 86 ILE A N 1
ATOM 634 C CA . ILE A 1 86 ? 5.347 -5.274 7.926 1.00 90.94 86 ILE A CA 1
ATOM 635 C C . ILE A 1 86 ? 4.487 -6.070 6.953 1.00 90.94 86 ILE A C 1
ATOM 637 O O . ILE A 1 86 ? 3.500 -6.688 7.354 1.00 90.94 86 ILE A O 1
ATOM 641 N N . VAL A 1 87 ? 4.864 -6.069 5.680 1.00 93.31 87 VAL A N 1
ATOM 642 C CA . VAL A 1 87 ? 4.212 -6.868 4.642 1.00 93.31 87 VAL A CA 1
ATOM 643 C C . VAL A 1 87 ? 5.197 -7.875 4.074 1.00 93.31 87 VAL A C 1
ATOM 645 O O . VAL A 1 87 ? 6.403 -7.639 4.027 1.00 93.31 87 VAL A O 1
ATOM 648 N N . GLY A 1 88 ? 4.694 -9.026 3.657 1.00 90.06 88 GLY A N 1
ATOM 649 C CA . GLY A 1 88 ? 5.519 -10.017 2.987 1.00 90.06 88 GLY A CA 1
ATOM 650 C C . GLY A 1 88 ? 4.680 -11.075 2.307 1.00 90.06 88 GLY A C 1
ATOM 651 O O . GLY A 1 88 ? 3.538 -11.331 2.688 1.00 90.06 88 GLY A O 1
ATOM 652 N N . GLY A 1 89 ? 5.243 -11.702 1.287 1.00 90.88 89 GLY A N 1
ATOM 653 C CA . GLY A 1 89 ? 4.516 -12.680 0.498 1.00 90.88 89 GLY A CA 1
ATOM 654 C C . GLY A 1 89 ? 5.248 -13.041 -0.776 1.00 90.88 89 GLY A C 1
ATOM 655 O O . GLY A 1 89 ? 6.477 -13.040 -0.823 1.00 90.88 89 GLY A O 1
ATOM 656 N N . VAL A 1 90 ? 4.473 -13.351 -1.807 1.00 89.19 90 VAL A N 1
ATOM 657 C CA . VAL A 1 90 ? 4.970 -13.705 -3.132 1.00 89.19 90 VAL A CA 1
ATOM 658 C C . VAL A 1 90 ? 4.290 -12.858 -4.198 1.00 89.19 90 VAL A C 1
ATOM 660 O O . VAL A 1 90 ? 3.091 -12.577 -4.139 1.00 89.19 90 VAL A O 1
ATOM 663 N N . THR A 1 91 ? 5.092 -12.436 -5.159 1.00 88.50 91 THR A N 1
ATOM 664 C CA . THR A 1 91 ? 4.666 -11.851 -6.429 1.00 88.50 91 THR A CA 1
ATOM 665 C C . THR A 1 91 ? 4.634 -12.959 -7.486 1.00 88.50 91 THR A C 1
ATOM 667 O O . THR A 1 91 ? 4.853 -14.129 -7.163 1.00 88.50 91 THR A O 1
ATOM 670 N N . GLU A 1 92 ? 4.376 -12.617 -8.747 1.00 83.62 92 GLU A N 1
ATOM 671 C CA . GLU A 1 92 ? 4.456 -13.583 -9.854 1.00 83.62 92 GLU A CA 1
ATOM 672 C C . GLU A 1 92 ? 5.849 -14.202 -10.007 1.00 83.62 92 GLU A C 1
ATOM 674 O O . GLU A 1 92 ? 5.967 -15.387 -10.315 1.00 83.62 92 GLU A O 1
ATOM 679 N N . ASP A 1 93 ? 6.891 -13.410 -9.746 1.00 80.12 93 ASP A N 1
ATOM 680 C CA . ASP A 1 93 ? 8.270 -13.766 -10.074 1.00 80.12 93 ASP A CA 1
ATOM 681 C C . ASP A 1 93 ? 9.125 -14.074 -8.837 1.00 80.12 93 ASP A C 1
ATOM 683 O O . ASP A 1 93 ? 10.153 -14.747 -8.946 1.00 80.12 93 ASP A O 1
ATOM 687 N N . SER A 1 94 ? 8.748 -13.579 -7.652 1.00 84.12 94 SER A N 1
ATOM 688 C CA . SER A 1 94 ? 9.605 -13.681 -6.466 1.00 84.12 94 SER A CA 1
ATOM 689 C C . SER A 1 94 ? 8.922 -13.405 -5.130 1.00 84.12 94 SER A C 1
ATOM 691 O O . SER A 1 94 ? 7.883 -12.739 -5.072 1.00 84.12 94 SER A O 1
ATOM 693 N N . PRO A 1 95 ? 9.515 -13.879 -4.018 1.00 88.31 95 PRO A N 1
ATOM 694 C CA . PRO A 1 95 ? 9.135 -13.412 -2.696 1.00 88.31 95 PRO A CA 1
ATOM 695 C C . PRO A 1 95 ? 9.425 -11.915 -2.536 1.00 88.31 95 PRO A C 1
ATOM 697 O O . PRO A 1 95 ? 10.412 -11.397 -3.065 1.00 88.31 95 PRO A O 1
ATOM 700 N N . PHE A 1 96 ? 8.591 -11.245 -1.746 1.00 88.94 96 PHE A N 1
ATOM 701 C CA . PHE A 1 96 ? 8.799 -9.856 -1.356 1.00 88.94 96 PHE A CA 1
ATOM 702 C C . PHE A 1 96 ? 8.683 -9.679 0.157 1.00 88.94 96 PHE A C 1
ATOM 704 O O . PHE A 1 96 ? 7.986 -10.432 0.845 1.00 88.94 96 PHE A O 1
ATOM 711 N N . ILE A 1 97 ? 9.362 -8.654 0.659 1.00 90.25 97 ILE A N 1
ATOM 712 C CA . ILE A 1 97 ? 9.210 -8.140 2.016 1.00 90.25 97 ILE A CA 1
ATOM 713 C C . ILE A 1 97 ? 9.176 -6.622 1.955 1.00 90.25 97 ILE A C 1
ATOM 715 O O . ILE A 1 97 ? 9.932 -6.007 1.207 1.00 90.25 97 ILE A O 1
ATOM 719 N N . GLY A 1 98 ? 8.323 -6.016 2.760 1.00 90.50 98 GLY A N 1
ATOM 720 C CA . GLY A 1 98 ? 8.142 -4.585 2.737 1.00 90.50 98 GLY A CA 1
ATOM 721 C C . GLY A 1 98 ? 7.623 -4.020 4.037 1.00 90.50 98 GLY A C 1
ATOM 722 O O . GLY A 1 98 ? 7.393 -4.718 5.030 1.00 90.50 98 GLY A O 1
ATOM 723 N N . ILE A 1 99 ? 7.446 -2.711 4.008 1.00 91.31 99 ILE A N 1
ATOM 724 C CA . ILE A 1 99 ? 6.879 -1.935 5.099 1.00 91.31 99 ILE A CA 1
ATOM 725 C C . ILE A 1 99 ? 5.707 -1.131 4.572 1.00 91.31 99 ILE A C 1
ATOM 727 O O . ILE A 1 99 ? 5.791 -0.543 3.500 1.00 91.31 99 ILE A O 1
ATOM 731 N N . ASN A 1 100 ? 4.639 -1.072 5.352 1.00 92.19 100 ASN A N 1
ATOM 732 C CA . ASN A 1 100 ? 3.462 -0.266 5.085 1.00 92.19 100 ASN A CA 1
ATOM 733 C C . ASN A 1 100 ? 3.278 0.700 6.252 1.00 92.19 100 ASN A C 1
ATOM 735 O O . ASN A 1 100 ? 3.418 0.319 7.414 1.00 92.19 100 ASN A O 1
ATOM 739 N N . GLY A 1 101 ? 2.971 1.958 5.972 1.00 91.00 101 GLY A N 1
ATOM 740 C CA . GLY A 1 101 ? 2.798 2.934 7.028 1.00 91.00 101 GLY A CA 1
ATOM 741 C C . GLY A 1 101 ? 1.815 4.032 6.698 1.00 91.00 101 GLY A C 1
ATOM 742 O O . GLY A 1 101 ? 1.313 4.172 5.583 1.00 91.00 101 GLY A O 1
ATOM 743 N N . SER A 1 102 ? 1.497 4.812 7.726 1.00 92.56 102 SER A N 1
ATOM 744 C CA . SER A 1 102 ? 0.569 5.924 7.602 1.00 92.56 102 SER A CA 1
ATOM 745 C C . SER A 1 102 ? 0.909 7.088 8.512 1.00 92.56 102 SER A C 1
ATOM 747 O O . SER A 1 102 ? 1.643 6.975 9.492 1.00 92.56 102 SER A O 1
ATOM 749 N N . ARG A 1 103 ? 0.364 8.250 8.164 1.00 91.38 103 ARG A N 1
ATOM 750 C CA . ARG A 1 103 ? 0.458 9.470 8.946 1.00 91.38 103 ARG A CA 1
ATOM 751 C C . ARG A 1 103 ? -0.810 10.285 8.779 1.00 91.38 103 ARG A C 1
ATOM 753 O O . ARG A 1 103 ? -1.165 10.693 7.678 1.00 91.38 103 ARG A O 1
ATOM 760 N N . LYS A 1 104 ? -1.474 10.602 9.886 1.00 89.56 104 LYS A N 1
ATOM 761 C CA . LYS A 1 104 ? -2.612 11.526 9.868 1.00 89.56 104 LYS A CA 1
ATOM 762 C C . LYS A 1 104 ? -2.151 12.930 9.453 1.00 89.56 104 LYS A C 1
ATOM 764 O O . LYS A 1 104 ? -1.276 13.502 10.101 1.00 89.56 104 LYS A O 1
ATOM 769 N N . LEU A 1 105 ? -2.748 13.478 8.394 1.00 86.94 105 LEU A N 1
ATOM 770 C CA . LEU A 1 105 ? -2.461 14.832 7.894 1.00 86.94 105 LEU A CA 1
ATOM 771 C C . LEU A 1 105 ? -3.547 15.820 8.328 1.00 86.94 105 LEU A C 1
ATOM 773 O O . LEU A 1 105 ? -3.257 16.939 8.745 1.00 86.94 105 LEU A O 1
ATOM 777 N N . HIS A 1 106 ? -4.806 15.384 8.268 1.00 88.94 106 HIS A N 1
ATOM 778 C CA . HIS A 1 106 ? -5.967 16.135 8.733 1.00 88.94 106 HIS A CA 1
ATOM 779 C C . HIS A 1 106 ? -7.005 15.189 9.354 1.00 88.94 106 HIS A C 1
ATOM 781 O O . HIS A 1 106 ? -6.766 13.988 9.465 1.00 88.94 106 HIS A O 1
ATOM 787 N N . LYS A 1 107 ? -8.158 15.713 9.797 1.00 84.38 107 LYS A N 1
ATOM 788 C CA . LYS A 1 107 ? -9.224 14.910 10.416 1.00 84.38 107 LYS A CA 1
ATOM 789 C C . LYS A 1 107 ? -9.616 13.707 9.549 1.00 84.38 107 LYS A C 1
ATOM 791 O O . LYS A 1 107 ? -9.631 12.595 10.068 1.00 84.38 107 LYS A O 1
ATOM 796 N N . ASP A 1 108 ? -9.820 13.952 8.257 1.00 88.69 108 ASP A N 1
ATOM 797 C CA . ASP A 1 108 ? -10.340 12.963 7.307 1.00 88.69 108 ASP A CA 1
ATOM 798 C C . ASP A 1 108 ? -9.303 12.551 6.248 1.00 88.69 108 ASP A C 1
ATOM 800 O O . ASP A 1 108 ? -9.584 11.693 5.414 1.00 88.69 108 ASP A O 1
ATOM 804 N N . ILE A 1 109 ? -8.094 13.131 6.305 1.00 88.31 109 ILE A N 1
ATOM 805 C CA . ILE A 1 109 ? -7.005 12.906 5.345 1.00 88.31 109 ILE A CA 1
ATOM 806 C C . ILE A 1 109 ? -5.848 12.189 6.033 1.00 88.31 109 ILE A C 1
ATOM 808 O O . ILE A 1 109 ? -5.269 12.688 7.007 1.00 88.31 109 ILE A O 1
ATOM 812 N N . VAL A 1 110 ? -5.475 11.042 5.480 1.00 90.81 110 VAL A N 1
ATOM 813 C CA . VAL A 1 110 ? -4.372 10.207 5.954 1.00 90.81 110 VAL A CA 1
ATOM 814 C C . VAL A 1 110 ? -3.363 10.059 4.830 1.00 90.81 110 VAL A C 1
ATOM 816 O O . VAL A 1 110 ? -3.723 9.629 3.743 1.00 90.81 110 VAL A O 1
ATOM 819 N N . GLY A 1 111 ? -2.110 10.414 5.090 1.00 91.12 111 GLY A N 1
ATOM 820 C CA . GLY A 1 111 ? -0.998 10.027 4.240 1.00 91.12 111 GLY A CA 1
ATOM 821 C C . GLY A 1 111 ? -0.654 8.565 4.485 1.00 91.12 111 GLY A C 1
ATOM 822 O O . GLY A 1 111 ? -0.711 8.102 5.621 1.00 91.12 111 GLY A O 1
ATOM 823 N N . LEU A 1 112 ? -0.320 7.837 3.440 1.00 93.56 112 LEU A N 1
ATOM 824 C CA . LEU A 1 112 ? 0.097 6.433 3.511 1.00 93.56 112 LEU A CA 1
ATOM 825 C C . LEU A 1 112 ? 1.526 6.333 2.950 1.00 93.56 112 LEU A C 1
ATOM 827 O O . LEU A 1 112 ? 2.068 7.360 2.533 1.00 93.56 112 LEU A O 1
ATOM 831 N N . TYR A 1 113 ? 2.162 5.166 2.996 1.00 91.50 113 TYR A N 1
ATOM 832 C CA . TYR A 1 113 ? 3.333 4.794 2.184 1.00 91.50 113 TYR A CA 1
ATOM 833 C C . TYR A 1 113 ? 3.559 3.280 2.244 1.00 91.50 113 TYR A C 1
ATOM 835 O O . TYR A 1 113 ? 3.210 2.645 3.240 1.00 91.50 113 TYR A O 1
ATOM 843 N N . GLU A 1 114 ? 4.143 2.710 1.195 1.00 92.62 114 GLU A N 1
ATOM 844 C CA . GLU A 1 114 ? 4.585 1.317 1.181 1.00 92.62 114 GLU A CA 1
ATOM 845 C C . GLU A 1 114 ? 5.869 1.188 0.379 1.00 92.62 114 GLU A C 1
ATOM 847 O O . GLU A 1 114 ? 6.063 1.883 -0.619 1.00 92.62 114 GLU A O 1
ATOM 852 N N . PHE A 1 115 ? 6.755 0.322 0.850 1.00 90.56 115 PHE A N 1
ATOM 853 C CA . PHE A 1 115 ? 8.028 0.036 0.214 1.00 90.56 115 PHE A CA 1
ATOM 854 C C . PHE A 1 115 ? 8.251 -1.466 0.246 1.00 90.56 115 PHE A C 1
ATOM 856 O O . PHE A 1 115 ? 8.388 -2.025 1.335 1.00 90.56 115 PHE A O 1
ATOM 863 N N . ASP A 1 116 ? 8.337 -2.088 -0.925 1.00 90.12 116 ASP A N 1
ATOM 864 C CA . ASP A 1 116 ? 8.546 -3.524 -1.066 1.00 90.12 116 ASP A CA 1
ATOM 865 C C . ASP A 1 116 ? 9.87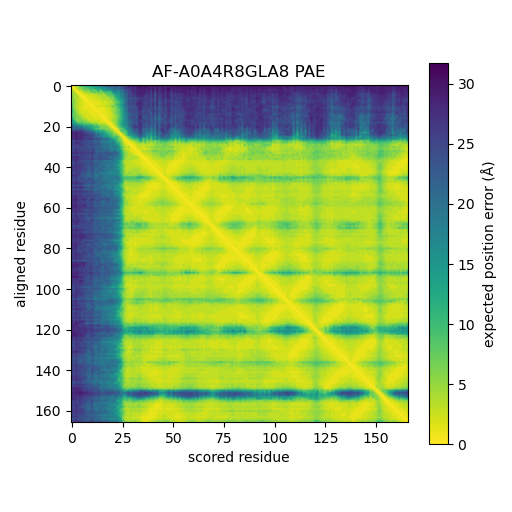1 -3.811 -1.757 1.00 90.12 116 ASP A C 1
ATOM 867 O O . ASP A 1 116 ? 10.143 -3.341 -2.861 1.00 90.12 116 ASP A O 1
ATOM 871 N N . LEU A 1 117 ? 10.677 -4.648 -1.120 1.00 89.12 117 LEU A N 1
ATOM 872 C CA . LEU A 1 117 ? 11.866 -5.240 -1.705 1.00 89.12 117 LEU A CA 1
ATOM 873 C C . LEU A 1 117 ? 11.517 -6.616 -2.260 1.00 89.12 117 LEU A C 1
ATOM 875 O O . LEU A 1 117 ? 10.955 -7.459 -1.559 1.00 89.12 117 LEU A O 1
ATOM 879 N N . SER A 1 118 ? 11.892 -6.855 -3.511 1.00 87.00 118 SER A N 1
ATOM 880 C CA . SER A 1 118 ? 11.721 -8.140 -4.190 1.00 87.00 118 SER A CA 1
ATOM 881 C C . SER A 1 118 ? 12.905 -8.417 -5.115 1.00 87.00 118 SER A C 1
ATOM 883 O O . SER A 1 118 ? 13.626 -7.500 -5.511 1.00 87.00 118 SER A O 1
ATOM 885 N N . MET A 1 119 ? 13.134 -9.685 -5.452 1.00 78.81 119 MET A N 1
ATOM 886 C CA . MET A 1 119 ? 14.095 -10.045 -6.500 1.00 78.81 119 MET A CA 1
ATOM 887 C C . MET A 1 119 ? 13.363 -10.112 -7.835 1.00 78.81 119 MET A C 1
ATOM 889 O O . MET A 1 119 ? 12.544 -10.996 -8.040 1.00 78.81 119 MET A O 1
ATOM 893 N N . ARG A 1 120 ? 13.623 -9.203 -8.765 1.00 70.00 120 ARG A N 1
ATOM 894 C CA . ARG A 1 120 ? 12.961 -9.191 -10.071 1.00 70.00 120 ARG A CA 1
ATOM 895 C C . ARG A 1 120 ? 14.019 -9.389 -11.145 1.00 70.00 120 ARG A C 1
ATOM 897 O O . ARG A 1 120 ? 14.908 -8.561 -11.280 1.00 70.00 120 ARG A O 1
ATOM 904 N N . ARG A 1 121 ? 13.915 -10.482 -11.913 1.00 67.50 121 ARG A N 1
ATOM 905 C CA . ARG A 1 121 ? 14.861 -10.825 -13.000 1.00 67.50 121 ARG A CA 1
ATOM 906 C C . ARG A 1 121 ? 16.328 -10.829 -12.539 1.00 67.50 121 ARG A C 1
ATOM 908 O O . ARG A 1 121 ? 17.173 -10.210 -13.170 1.00 67.50 121 ARG A O 1
ATOM 915 N N . ASP A 1 122 ? 16.594 -11.511 -11.427 1.00 72.25 122 ASP A N 1
ATOM 916 C CA . ASP A 1 122 ? 17.911 -11.635 -10.778 1.00 72.25 122 ASP A CA 1
ATOM 917 C C . ASP A 1 122 ? 18.499 -10.348 -10.159 1.00 72.25 122 ASP A C 1
ATOM 919 O O . ASP A 1 122 ? 19.530 -10.425 -9.491 1.00 72.25 122 ASP A O 1
ATOM 923 N N . ASP A 1 123 ? 17.809 -9.206 -10.259 1.00 79.12 123 ASP A N 1
ATOM 924 C CA . ASP A 1 123 ? 18.190 -7.947 -9.612 1.00 79.12 123 ASP A CA 1
ATOM 925 C C . ASP A 1 123 ? 17.289 -7.615 -8.411 1.00 79.12 123 ASP A C 1
ATOM 927 O O . ASP A 1 123 ? 16.111 -7.980 -8.345 1.00 79.12 123 ASP A O 1
ATOM 931 N N . LEU A 1 124 ? 17.844 -6.900 -7.427 1.00 82.81 124 LEU A N 1
ATOM 932 C CA . LEU A 1 124 ? 17.064 -6.356 -6.314 1.00 82.81 124 LEU A CA 1
ATOM 933 C C . LEU A 1 124 ? 16.244 -5.162 -6.816 1.00 82.81 124 LEU A C 1
ATOM 935 O O . LEU A 1 124 ? 16.813 -4.153 -7.227 1.00 82.81 124 LEU A O 1
ATOM 939 N N . SER A 1 125 ? 14.921 -5.260 -6.724 1.00 86.25 125 SER A N 1
ATOM 940 C CA . SER A 1 125 ? 13.994 -4.199 -7.107 1.00 86.25 125 SER A CA 1
ATOM 941 C C . SER A 1 125 ? 13.253 -3.672 -5.879 1.00 86.25 125 SER A C 1
ATOM 943 O O . SER A 1 125 ? 12.844 -4.438 -5.000 1.00 86.25 125 SER A O 1
ATOM 945 N N . LEU A 1 126 ? 13.103 -2.349 -5.814 1.00 88.62 126 LEU A N 1
ATOM 946 C CA . LEU A 1 126 ? 12.342 -1.650 -4.783 1.00 88.62 126 LEU A CA 1
ATOM 947 C C . LEU A 1 126 ? 11.106 -1.040 -5.436 1.00 88.62 126 LEU A C 1
ATOM 949 O O . LEU A 1 126 ? 11.226 -0.093 -6.209 1.00 88.62 126 LEU A O 1
ATOM 953 N N . LEU A 1 127 ? 9.932 -1.566 -5.112 1.00 89.38 127 LEU A N 1
ATOM 954 C CA . LEU A 1 127 ? 8.659 -0.934 -5.431 1.00 89.38 127 LEU A CA 1
ATOM 955 C C . LEU A 1 127 ? 8.337 0.064 -4.323 1.00 89.38 127 LEU A C 1
ATOM 957 O O . LEU A 1 127 ? 8.446 -0.264 -3.141 1.00 89.38 127 LEU A O 1
ATOM 961 N N . TYR A 1 128 ? 7.931 1.272 -4.692 1.00 90.75 128 TYR A N 1
ATOM 962 C CA . TYR A 1 128 ? 7.421 2.237 -3.732 1.00 90.75 128 TYR A CA 1
ATOM 963 C C . TYR A 1 128 ? 6.038 2.721 -4.126 1.00 90.75 128 TYR A C 1
ATOM 965 O O . TYR A 1 128 ? 5.715 2.879 -5.304 1.00 90.75 128 TYR A O 1
ATOM 973 N N . GLU A 1 129 ? 5.257 3.029 -3.097 1.00 90.88 129 GLU A N 1
ATOM 974 C CA . GLU A 1 129 ? 4.010 3.756 -3.216 1.00 90.88 129 GLU A CA 1
ATOM 975 C C . GLU A 1 129 ? 4.029 4.981 -2.270 1.00 90.88 129 GLU A C 1
ATOM 977 O O . GLU A 1 129 ? 4.305 4.789 -1.080 1.00 90.88 129 GLU A O 1
ATOM 982 N N . LEU A 1 130 ? 3.642 6.215 -2.698 1.00 91.25 130 LEU A N 1
ATOM 983 C CA . LEU A 1 130 ? 3.534 7.443 -1.814 1.00 91.25 130 LEU A CA 1
ATOM 984 C C . LEU A 1 130 ? 2.362 8.456 -2.044 1.00 91.25 130 LEU A C 1
ATOM 986 O O . LEU A 1 130 ? 2.219 8.822 -3.183 1.00 91.25 130 LEU A O 1
ATOM 990 N N . GLY A 1 131 ? 1.652 9.056 -1.038 1.00 90.62 131 GLY A N 1
ATOM 991 C CA . GLY A 1 131 ? 0.338 9.792 -1.161 1.00 90.62 131 GLY A CA 1
ATOM 992 C C . GLY A 1 131 ? -0.673 9.929 0.008 1.00 90.62 131 GLY A C 1
ATOM 993 O O . GLY A 1 131 ? -0.278 10.004 1.167 1.00 90.62 131 GLY A O 1
ATOM 994 N N . ILE A 1 132 ? -1.985 9.918 -0.300 1.00 91.25 132 ILE A N 1
ATOM 995 C CA . ILE A 1 132 ? -3.153 10.181 0.564 1.00 91.25 132 ILE A CA 1
ATOM 996 C C . ILE A 1 132 ? -4.410 9.281 0.378 1.00 91.25 132 ILE A C 1
ATOM 998 O O . ILE A 1 132 ? -4.710 8.745 -0.688 1.00 91.25 132 ILE A O 1
ATOM 1002 N N . LYS A 1 133 ? -5.207 9.204 1.451 1.00 91.38 133 LYS A N 1
ATOM 1003 C CA . LYS A 1 133 ? -6.568 8.649 1.545 1.00 91.38 133 LYS A CA 1
ATOM 1004 C C . LYS A 1 133 ? -7.501 9.675 2.198 1.00 91.38 133 LYS A C 1
ATOM 1006 O O . LYS A 1 133 ? -7.162 10.216 3.253 1.00 91.38 133 LYS A O 1
ATOM 1011 N N . LEU A 1 134 ? -8.672 9.907 1.606 1.00 92.19 134 LEU A N 1
ATOM 1012 C CA . LEU A 1 134 ? -9.744 10.763 2.124 1.00 92.19 134 LEU A CA 1
ATOM 1013 C C . LEU A 1 134 ? -10.942 9.897 2.526 1.00 92.19 134 LEU A C 1
ATOM 1015 O O . LEU A 1 134 ? -11.609 9.331 1.662 1.00 92.19 134 LEU A O 1
ATOM 1019 N N . ASN A 1 135 ? -11.242 9.816 3.822 1.00 88.69 135 ASN A N 1
ATOM 1020 C CA . ASN A 1 135 ? -12.423 9.087 4.291 1.00 88.69 135 ASN A CA 1
ATOM 1021 C C . ASN A 1 135 ? -13.691 9.892 3.968 1.00 88.69 135 ASN A C 1
ATOM 1023 O O . ASN A 1 135 ? -13.821 11.035 4.409 1.00 88.69 135 ASN A O 1
ATOM 1027 N N . LEU A 1 136 ? -14.612 9.301 3.202 1.00 87.19 136 LEU A N 1
ATOM 1028 C CA . LEU A 1 136 ? -15.919 9.899 2.912 1.00 87.19 136 LEU A CA 1
ATOM 1029 C C . LEU A 1 136 ? -16.926 9.553 4.010 1.00 87.19 136 LEU A C 1
ATOM 1031 O O . LEU A 1 136 ? -17.694 10.409 4.447 1.00 87.19 136 LEU A O 1
ATOM 1035 N N . ASP A 1 137 ? -16.887 8.304 4.466 1.00 89.19 137 ASP A N 1
ATOM 1036 C CA . ASP A 1 137 ? -17.625 7.805 5.617 1.00 89.19 137 ASP A CA 1
ATOM 1037 C C . ASP A 1 137 ? -16.847 6.657 6.298 1.00 89.19 137 ASP A C 1
ATOM 1039 O O . ASP A 1 137 ? -15.632 6.505 6.120 1.00 89.19 137 ASP A O 1
ATOM 1043 N N . ASN A 1 138 ? -17.536 5.860 7.119 1.00 84.25 138 ASN A N 1
ATOM 1044 C CA . ASN A 1 138 ? -16.923 4.735 7.822 1.00 84.25 138 ASN A CA 1
ATOM 1045 C C . ASN A 1 138 ? -16.506 3.591 6.885 1.00 84.25 138 ASN A C 1
ATOM 1047 O O . ASN A 1 138 ? -15.566 2.875 7.216 1.00 84.25 138 ASN A O 1
ATOM 1051 N N . ASN A 1 139 ? -17.149 3.451 5.726 1.00 84.88 139 ASN A N 1
ATOM 1052 C CA . ASN A 1 139 ? -17.033 2.301 4.834 1.00 84.88 139 ASN A CA 1
ATOM 1053 C C . ASN A 1 139 ? -16.389 2.648 3.486 1.00 84.88 139 ASN A C 1
ATOM 1055 O O . ASN A 1 139 ? -15.963 1.745 2.779 1.00 84.88 139 ASN A O 1
ATOM 1059 N N . VAL A 1 140 ? -16.318 3.924 3.108 1.00 88.19 140 VAL A N 1
ATOM 1060 C CA . VAL A 1 140 ? -15.865 4.378 1.792 1.00 88.19 140 VAL A CA 1
ATOM 1061 C C . VAL A 1 140 ? -14.804 5.460 1.931 1.00 88.19 140 VAL A C 1
ATOM 1063 O O . VAL A 1 140 ? -14.942 6.421 2.695 1.00 88.19 140 VAL A O 1
ATOM 1066 N N . ASP A 1 141 ? -13.745 5.333 1.140 1.00 90.69 141 ASP A N 1
ATOM 1067 C CA . ASP A 1 141 ? -12.695 6.338 1.020 1.00 90.69 141 ASP A CA 1
ATOM 1068 C C . ASP A 1 141 ? -12.252 6.544 -0.437 1.00 90.69 141 ASP A C 1
ATOM 1070 O O . ASP A 1 141 ? -12.417 5.668 -1.286 1.00 90.69 141 ASP A O 1
ATOM 1074 N N . LEU A 1 142 ? -11.727 7.736 -0.730 1.00 92.69 142 LEU A N 1
ATOM 1075 C CA . LEU A 1 142 ? -11.065 8.069 -1.996 1.00 92.69 142 LEU A CA 1
ATOM 1076 C C . LEU A 1 142 ? -9.550 8.011 -1.808 1.00 92.69 142 LEU A C 1
ATOM 1078 O O . LEU A 1 142 ? -9.051 8.419 -0.754 1.00 92.69 142 LEU A O 1
ATOM 1082 N N . ARG A 1 143 ? -8.810 7.567 -2.828 1.00 91.81 143 ARG A N 1
ATOM 1083 C CA . ARG A 1 143 ? -7.356 7.358 -2.729 1.00 91.81 143 ARG A CA 1
ATOM 1084 C C . ARG A 1 143 ? -6.557 7.982 -3.862 1.00 91.81 143 ARG A C 1
ATOM 1086 O O . ARG A 1 143 ? -6.998 7.968 -5.015 1.00 91.81 143 ARG A O 1
ATOM 1093 N N . ALA A 1 144 ? -5.386 8.510 -3.480 1.00 91.50 144 ALA A N 1
ATOM 1094 C CA . ALA A 1 144 ? -4.367 9.079 -4.352 1.00 91.50 144 ALA A CA 1
ATOM 1095 C C . ALA A 1 144 ? -2.959 9.338 -3.657 1.00 91.50 144 ALA A C 1
ATOM 1097 O O . ALA A 1 144 ? -2.949 10.127 -2.756 1.00 91.50 144 ALA A O 1
ATOM 1098 N N . GLY A 1 145 ? -1.811 8.667 -3.936 1.00 90.12 145 GLY A N 1
ATOM 1099 C CA . GLY A 1 145 ? -0.301 8.775 -4.122 1.00 90.12 145 GLY A CA 1
ATOM 1100 C C . GLY A 1 145 ? 0.668 8.528 -5.405 1.00 90.12 145 GLY A C 1
ATOM 1101 O O . GLY A 1 145 ? 0.713 9.194 -6.422 1.00 90.12 145 GLY A O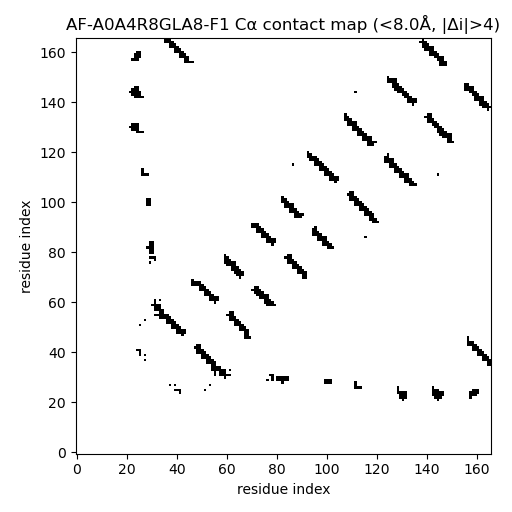 1
ATOM 1102 N N . VAL A 1 146 ? 1.553 7.559 -5.502 1.00 90.44 146 VAL A N 1
ATOM 1103 C CA . VAL A 1 146 ? 2.248 7.258 -6.793 1.00 90.44 146 VAL A CA 1
ATOM 1104 C C . VAL A 1 146 ? 2.723 5.856 -6.676 1.00 90.44 146 VAL A C 1
ATOM 1106 O O . VAL A 1 146 ? 2.995 5.461 -5.552 1.00 90.44 146 VAL A O 1
ATOM 1109 N N . ILE A 1 147 ? 2.874 5.148 -7.784 1.00 89.56 147 ILE A N 1
ATOM 1110 C CA . ILE A 1 147 ? 3.507 3.840 -7.773 1.00 89.56 147 ILE A CA 1
ATOM 1111 C C . ILE A 1 147 ? 4.604 3.785 -8.819 1.00 89.56 147 ILE A C 1
ATOM 1113 O O . ILE A 1 147 ? 4.394 4.166 -9.973 1.00 89.56 147 ILE A O 1
ATOM 1117 N N . ASP A 1 148 ? 5.777 3.314 -8.412 1.00 89.50 148 ASP A N 1
ATOM 1118 C CA . ASP A 1 148 ? 6.839 2.986 -9.353 1.00 89.50 148 ASP A CA 1
ATOM 1119 C C . ASP A 1 148 ? 7.894 2.068 -8.737 1.00 89.50 148 ASP A C 1
ATOM 1121 O O . ASP A 1 148 ? 8.006 1.929 -7.515 1.00 89.50 148 ASP A O 1
ATOM 1125 N N . PHE A 1 149 ? 8.709 1.479 -9.601 1.00 87.88 149 PHE A N 1
ATOM 1126 C CA . PHE A 1 149 ? 9.941 0.820 -9.203 1.00 87.88 149 PHE A CA 1
ATOM 1127 C C . PHE A 1 149 ? 11.087 1.834 -9.163 1.00 87.88 149 PHE A C 1
ATOM 1129 O O . PHE A 1 149 ? 11.161 2.760 -9.969 1.00 87.88 149 PHE A O 1
ATOM 1136 N N . VAL A 1 150 ? 12.028 1.649 -8.240 1.00 84.69 150 VAL A N 1
ATOM 1137 C CA . VAL A 1 150 ? 13.297 2.385 -8.231 1.00 84.69 150 VAL A CA 1
ATOM 1138 C C . VAL A 1 150 ? 14.206 1.800 -9.318 1.00 84.69 150 VAL A C 1
ATOM 1140 O O . VAL A 1 150 ? 15.153 1.071 -9.044 1.00 84.69 150 VAL A O 1
ATOM 1143 N N . GLU A 1 151 ? 13.882 2.105 -10.573 1.00 72.81 151 GLU A N 1
ATOM 1144 C CA . GLU A 1 151 ? 14.663 1.801 -11.778 1.00 72.81 151 GLU A CA 1
ATOM 1145 C C . GLU A 1 151 ? 14.897 3.105 -12.586 1.00 72.81 151 GLU A C 1
ATOM 1147 O O . GLU A 1 151 ? 14.464 4.188 -12.191 1.00 72.81 151 GLU A O 1
ATOM 1152 N N . HIS A 1 152 ? 15.683 3.061 -13.668 1.00 50.81 152 HIS A N 1
ATOM 1153 C CA . HIS A 1 152 ? 16.205 4.270 -14.331 1.00 50.81 152 HIS A CA 1
ATOM 1154 C C . HIS A 1 152 ? 15.110 5.233 -14.850 1.00 50.81 152 HIS A C 1
ATOM 1156 O O . HIS A 1 152 ? 14.255 4.845 -15.627 1.00 50.81 152 HIS A O 1
ATOM 1162 N N . SER A 1 153 ? 15.228 6.520 -14.491 1.00 53.44 153 SER A N 1
ATOM 1163 C CA . SER A 1 153 ? 14.693 7.738 -15.145 1.00 53.44 153 SER A CA 1
ATOM 1164 C C . SER A 1 153 ? 13.351 7.655 -15.900 1.00 53.44 153 SER A C 1
ATOM 1166 O O . SER A 1 153 ? 13.250 8.124 -17.039 1.00 53.44 153 SER A O 1
ATOM 1168 N N . HIS A 1 154 ? 12.302 7.159 -15.250 1.00 67.62 154 HIS A N 1
ATOM 1169 C CA . HIS A 1 154 ? 10.921 7.299 -15.719 1.00 67.62 154 HIS A CA 1
ATOM 1170 C C . HIS A 1 154 ? 10.088 8.122 -14.729 1.00 67.62 154 HIS A C 1
ATOM 1172 O O . HIS A 1 154 ? 10.491 8.341 -13.585 1.00 67.62 154 HIS A O 1
ATOM 1178 N N . PHE A 1 155 ? 8.973 8.680 -15.208 1.00 77.62 155 PHE A N 1
ATOM 1179 C CA . PHE A 1 155 ? 8.025 9.360 -14.332 1.00 77.62 155 PHE A CA 1
ATOM 1180 C C . PHE A 1 155 ? 7.184 8.310 -13.592 1.00 77.62 155 PHE A C 1
ATOM 1182 O O . PHE A 1 155 ? 6.733 7.370 -14.247 1.00 77.62 155 PHE A O 1
ATOM 1189 N N . PRO A 1 156 ? 6.914 8.497 -12.287 1.00 85.12 156 PRO A N 1
ATOM 1190 C CA . PRO A 1 156 ? 6.079 7.576 -11.527 1.00 85.12 156 PRO A CA 1
ATOM 1191 C C . PRO A 1 156 ? 4.678 7.467 -12.122 1.00 85.12 156 PRO A C 1
ATOM 1193 O O . PRO A 1 156 ? 4.111 8.468 -12.575 1.00 85.12 156 PRO A O 1
ATOM 1196 N N . SER A 1 157 ? 4.092 6.272 -12.060 1.00 89.38 157 SER A N 1
ATOM 1197 C CA . SER A 1 157 ? 2.715 6.070 -12.503 1.00 89.38 157 SER A CA 1
ATOM 1198 C C . SER A 1 157 ? 1.746 6.723 -11.522 1.00 89.38 157 SER A C 1
ATOM 1200 O O . SER A 1 157 ? 1.880 6.588 -10.300 1.00 89.38 157 SER A O 1
ATOM 1202 N N . LEU A 1 158 ? 0.749 7.427 -12.064 1.00 91.00 158 LEU A N 1
ATOM 1203 C CA . LEU A 1 158 ? -0.299 8.040 -11.259 1.00 91.00 158 LEU A CA 1
ATOM 1204 C C . LEU A 1 158 ? -1.478 7.084 -11.060 1.00 91.00 158 LEU A C 1
ATOM 1206 O O . LEU A 1 158 ? -1.962 6.560 -12.046 1.00 91.00 158 LEU A O 1
ATOM 1210 N N . GLU A 1 159 ? -2.034 6.911 -9.867 1.00 88.19 159 GLU A N 1
ATOM 1211 C CA . GLU A 1 159 ? -3.237 6.106 -9.633 1.00 88.19 159 GLU A CA 1
ATOM 1212 C C . GLU A 1 159 ? -4.354 6.723 -8.756 1.00 88.19 159 GLU A C 1
ATOM 1214 O O . GLU A 1 159 ? -4.157 7.264 -7.671 1.00 88.19 159 GLU A O 1
ATOM 1219 N N . VAL A 1 160 ? -5.601 6.625 -9.199 1.00 92.81 160 VAL A N 1
ATOM 1220 C CA . VAL A 1 160 ? -6.760 7.170 -8.470 1.00 92.81 160 VAL A CA 1
ATOM 1221 C C . VAL A 1 160 ? -7.812 6.104 -8.269 1.00 92.81 160 VAL A C 1
ATOM 1223 O O . VAL A 1 160 ? -8.033 5.271 -9.147 1.00 92.81 160 VAL A O 1
ATOM 1226 N N . GLY A 1 161 ? -8.481 6.118 -7.123 1.00 91.62 161 GLY A N 1
ATOM 1227 C CA . GLY A 1 161 ? -9.431 5.055 -6.850 1.00 91.62 161 GLY A CA 1
ATOM 1228 C C . GLY A 1 161 ? -10.236 5.200 -5.581 1.00 91.62 161 GLY A C 1
ATOM 1229 O O . GLY A 1 161 ? -10.302 6.267 -4.963 1.00 91.62 161 GLY A O 1
ATOM 1230 N N . ILE A 1 162 ? -10.889 4.095 -5.241 1.00 91.81 162 ILE A N 1
ATOM 1231 C CA . ILE A 1 162 ? -11.850 3.995 -4.149 1.00 91.81 162 ILE A CA 1
ATOM 1232 C C . ILE A 1 162 ? -11.531 2.789 -3.272 1.00 91.81 162 ILE A C 1
ATOM 1234 O O . ILE A 1 162 ? -11.179 1.723 -3.777 1.00 91.81 162 ILE A O 1
ATOM 1238 N N . GLY A 1 163 ? -11.686 2.960 -1.964 1.00 89.62 163 GLY A N 1
ATOM 1239 C CA . GLY A 1 163 ? -11.673 1.885 -0.981 1.00 89.62 163 GLY A CA 1
ATOM 1240 C C . GLY A 1 163 ? -13.076 1.635 -0.442 1.00 89.62 163 GLY A C 1
ATOM 1241 O O . GLY A 1 163 ? -13.799 2.584 -0.138 1.00 89.62 163 GLY A O 1
ATOM 1242 N N . TYR A 1 164 ? -13.447 0.365 -0.304 1.00 86.44 164 TYR A N 1
ATOM 1243 C CA . TYR A 1 164 ? -14.654 -0.086 0.375 1.00 86.44 164 TYR A CA 1
ATOM 1244 C C . TYR A 1 164 ? -14.292 -1.032 1.518 1.00 86.44 164 TYR A C 1
ATOM 1246 O O . TYR A 1 164 ? -13.506 -1.959 1.330 1.00 86.44 164 TYR A O 1
ATOM 1254 N N . LYS A 1 165 ? -14.878 -0.799 2.689 1.00 86.69 165 LYS A N 1
ATOM 1255 C CA . LYS A 1 165 ? -14.611 -1.507 3.938 1.00 86.69 165 LYS A CA 1
ATOM 1256 C C . LYS A 1 165 ? -15.881 -2.232 4.393 1.00 86.69 165 LYS A C 1
ATOM 1258 O O . LYS A 1 165 ? -16.952 -1.618 4.375 1.00 86.69 165 LYS A O 1
ATOM 1263 N N . PHE A 1 166 ? -15.771 -3.501 4.785 1.00 80.25 166 PHE A N 1
ATOM 1264 C CA . PHE A 1 166 ? -16.905 -4.359 5.161 1.00 80.25 166 PHE A CA 1
ATOM 1265 C C . PHE A 1 166 ? -16.599 -5.279 6.336 1.00 80.25 166 PHE A C 1
ATOM 1267 O O . PHE A 1 166 ? -15.448 -5.752 6.449 1.00 80.25 166 PHE A O 1
#

Mean predicted aligned error: 9.29 Å

Sequence (166 aa):
MIKIKKISILGLIAIFTVTFSGVSFALNSPVVVQDHGVITGMIISDNGLRLTGEYGLTSQLALIGTAGDPINRIGVKYEVDPNFAIVGGVTEDSPFIGINGSRKLHKDIVGLYEFDLSMRRDDLSLLYELGIKLNLDNNVDLRAGVIDFVEHSHFPSLEVGIGYKF

Radius of gyration: 16.94 Å; Cα contacts (8 Å, |Δi|>4): 443; chains: 1; bounding box: 44×48×34 Å

Nearest PDB structures (foldseek):
  2wjr-assembly1_A  TM=4.860E-01  e=1.255E-02  Escherichia coli K-12
  4e1t-assembly1_A  TM=4.435E-01  e=1.612E-02  Yersinia pseudotuberculosis
  4gf4-assembly1_A  TM=3.617E-01  e=1.968E-02  Pseudomonas putida BIRD-1
  3qq2-assembly1_A-2  TM=4.167E-01  e=6.833E-01  Bordetella pertussis
  1nqf-assembly1_A  TM=2.880E-01  e=3.072E-01  Escherichia coli

Secondary structure (DSSP, 8-state):
-HHHHHHHHHHHHHHHHHH--S----PPPS---BT-EEEEEEEETTTEEEEEEEEESSSSEEEEEEESTT--EEEEEEEEETTEEEEEEEESSSEEEEEEEEEE-SSSEEEEEEEEEEEETTEEEEEEEEEEEEESSSSEEEEE--EEES-SS-PPBPEEEEEEE-

Solvent-accessible surface area (backbone atoms only — not comparable to full-atom values): 8072 Å² total; per-residue (Å²): 123,70,66,60,56,54,52,51,49,52,47,50,49,49,46,50,59,65,73,52,76,64,39,20,25,80,73,71,70,21,57,39,47,50,83,32,35,38,43,30,46,28,42,30,53,100,43,42,61,27,41,36,41,37,38,15,78,33,75,32,36,24,45,36,36,33,45,37,50,96,55,45,34,43,35,39,35,38,38,78,42,80,43,31,18,43,34,38,40,37,42,88,84,31,57,34,42,30,42,30,23,46,44,81,74,50,99,52,33,33,30,44,37,36,42,34,42,31,49,54,94,93,37,87,38,41,39,39,35,44,35,37,35,40,54,77,54,97,40,38,29,41,29,21,4,23,40,43,62,77,63,87,93,68,82,68,32,45,19,44,32,42,38,42,47,89

pLDDT: mean 81.15, std 15.57, range [25.88, 93.56]

Foldseek 3Di:
DVVVVVVVVVVVVVCVVVVVPAWFFQDDFLFADAQKKKWKWKQKAPWGIKIKIWHHNDRFKIWIFIDTPPWGWTWMWGRPDRFKIKIWGDTPAWTKIKIKGWDDPDPFKIWIKMWIWTQDPNDIKIKIWTFIWGDPDPFKIKGTGFIDIPDPDDDTMTMIIMMGMD

Organism: NCBI:txid46469